Protein AF-A0A9X4H1S0-F1 (afdb_monomer_lite)

Radius of gyration: 13.82 Å; chains: 1; bounding box: 31×28×32 Å

Organism: NCBI:txid453603

Sequence (53 aa):
MEISKAYFDGLSAPSKQFLLLPHTGHDPNPPMMDAQLKVLTRIRASALANDAH

Secondary structure (DSSP, 8-state):
-HHHHHHHHH---SS------TT--SS--HHHHHHHHHHHHHHHHHHHHHHT-

Structure (mmCIF, N/CA/C/O backbone):
data_AF-A0A9X4H1S0-F1
#
_entry.id   AF-A0A9X4H1S0-F1
#
loop_
_atom_site.group_PDB
_atom_site.id
_atom_site.type_symbol
_atom_site.label_atom_id
_atom_site.label_alt_id
_atom_site.label_comp_id
_atom_site.label_asym_id
_atom_site.label_entity_id
_atom_site.label_seq_id
_atom_site.pdbx_PDB_ins_code
_atom_site.Cartn_x
_atom_site.Cartn_y
_atom_site.Cartn_z
_atom_site.occupancy
_atom_site.B_iso_or_equiv
_atom_site.auth_seq_id
_atom_site.auth_comp_id
_atom_site.auth_asym_id
_atom_site.auth_atom_id
_atom_site.pdbx_PDB_model_num
ATOM 1 N N . MET A 1 1 ? 9.664 -6.953 -10.380 1.00 64.50 1 MET A N 1
ATOM 2 C CA . MET A 1 1 ? 8.387 -7.008 -9.633 1.00 64.50 1 MET A CA 1
ATOM 3 C C . MET A 1 1 ? 8.046 -8.431 -9.200 1.00 64.50 1 MET A C 1
ATOM 5 O O . MET A 1 1 ? 7.684 -8.600 -8.045 1.00 64.50 1 MET A O 1
ATOM 9 N N . GLU A 1 2 ? 8.226 -9.440 -10.062 1.00 82.19 2 GLU A N 1
ATOM 10 C CA . GLU A 1 2 ? 7.891 -10.847 -9.754 1.00 82.19 2 GLU A CA 1
ATOM 11 C C . GLU A 1 2 ? 8.473 -11.382 -8.434 1.00 82.19 2 GLU A C 1
ATOM 13 O O . GLU A 1 2 ? 7.743 -11.976 -7.648 1.00 82.19 2 GLU A O 1
ATOM 18 N N . ILE A 1 3 ? 9.745 -11.097 -8.122 1.00 92.25 3 ILE A N 1
ATOM 19 C CA . ILE A 1 3 ? 10.379 -11.547 -6.864 1.00 92.25 3 ILE A CA 1
ATOM 20 C C . ILE A 1 3 ? 9.671 -10.954 -5.633 1.00 92.25 3 ILE A C 1
ATOM 22 O O . ILE A 1 3 ? 9.340 -11.674 -4.694 1.00 92.25 3 ILE A O 1
ATOM 26 N N . SER A 1 4 ? 9.397 -9.647 -5.639 1.00 91.31 4 SER A N 1
ATOM 27 C CA . SER A 1 4 ? 8.722 -8.962 -4.529 1.00 91.31 4 SER A CA 1
ATOM 28 C C . SER A 1 4 ? 7.285 -9.448 -4.347 1.00 91.31 4 SER A C 1
ATOM 30 O O . SER A 1 4 ? 6.819 -9.579 -3.216 1.00 91.31 4 SER A O 1
ATOM 32 N N . LYS A 1 5 ? 6.586 -9.735 -5.452 1.00 94.56 5 LYS A N 1
ATOM 33 C CA . LYS A 1 5 ? 5.219 -10.255 -5.418 1.00 94.56 5 LYS A CA 1
ATOM 34 C C . LYS A 1 5 ? 5.178 -11.686 -4.886 1.00 94.56 5 LYS A C 1
ATOM 36 O O . LYS A 1 5 ? 4.384 -11.956 -3.994 1.00 94.56 5 LYS A O 1
ATOM 41 N N . ALA A 1 6 ? 6.075 -12.558 -5.348 1.00 96.88 6 ALA A N 1
ATOM 42 C CA . ALA A 1 6 ? 6.195 -13.923 -4.841 1.00 96.88 6 ALA A CA 1
ATOM 43 C C . ALA A 1 6 ? 6.521 -13.948 -3.338 1.00 96.88 6 ALA A C 1
ATOM 45 O O . ALA A 1 6 ? 5.897 -14.691 -2.582 1.00 96.88 6 ALA A O 1
ATOM 46 N N . TYR A 1 7 ? 7.438 -13.082 -2.887 1.00 96.25 7 TYR A N 1
ATOM 47 C CA . TYR A 1 7 ? 7.720 -12.904 -1.461 1.00 96.25 7 TYR A CA 1
ATOM 48 C C . TYR A 1 7 ? 6.466 -12.475 -0.686 1.00 96.25 7 TYR A C 1
ATOM 50 O O . TYR A 1 7 ? 6.110 -13.109 0.304 1.00 96.25 7 TYR A O 1
ATOM 58 N N . PHE A 1 8 ? 5.757 -11.443 -1.158 1.00 96.94 8 PHE A N 1
ATOM 59 C CA . PHE A 1 8 ? 4.523 -10.973 -0.524 1.00 96.94 8 PHE A CA 1
ATOM 60 C C . PHE A 1 8 ? 3.433 -12.055 -0.470 1.00 96.94 8 PHE A C 1
ATOM 62 O O . PHE A 1 8 ? 2.703 -12.164 0.520 1.00 96.94 8 PHE A O 1
ATOM 69 N N . ASP A 1 9 ? 3.307 -12.861 -1.523 1.00 96.69 9 ASP A N 1
ATOM 70 C CA . ASP A 1 9 ? 2.315 -13.931 -1.605 1.00 96.69 9 ASP A CA 1
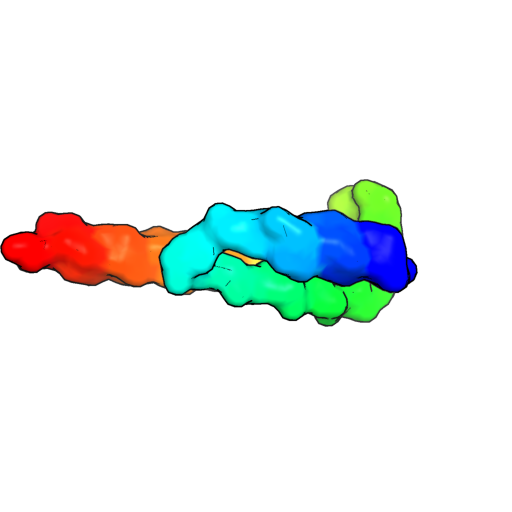ATOM 71 C C . ASP A 1 9 ? 2.560 -15.019 -0.558 1.00 96.69 9 ASP A C 1
ATOM 73 O O . ASP A 1 9 ? 1.590 -15.501 0.027 1.00 96.69 9 ASP A O 1
ATOM 77 N N . GLY A 1 10 ? 3.825 -15.302 -0.234 1.00 97.62 10 GLY A N 1
ATOM 78 C CA . GLY A 1 10 ? 4.214 -16.232 0.829 1.00 97.62 10 GLY A CA 1
ATOM 79 C C . GLY A 1 10 ? 3.945 -15.749 2.262 1.00 97.62 10 GLY A C 1
ATOM 80 O O . GLY A 1 10 ? 3.958 -16.561 3.184 1.00 97.62 10 GLY A O 1
ATOM 81 N N . LEU A 1 11 ? 3.686 -14.454 2.485 1.00 97.06 11 LEU A N 1
ATOM 82 C CA . LEU A 1 11 ? 3.388 -13.921 3.822 1.00 97.06 11 LEU A CA 1
ATOM 83 C C . LEU A 1 11 ? 1.949 -14.247 4.251 1.00 97.06 11 LEU A C 1
ATOM 85 O O . LEU A 1 11 ? 1.019 -14.110 3.456 1.00 97.06 11 LEU A O 1
ATOM 89 N N . SER A 1 12 ? 1.738 -14.581 5.527 1.00 96.94 12 SER A N 1
ATOM 90 C CA . SER A 1 12 ? 0.402 -14.747 6.117 1.00 96.94 12 SER A CA 1
ATOM 91 C C . SER A 1 12 ? 0.126 -13.645 7.136 1.00 96.94 12 SER A C 1
ATOM 93 O O . SER A 1 12 ? 0.965 -13.355 7.987 1.00 96.94 12 SER A O 1
ATOM 95 N N . ALA A 1 13 ? -1.041 -13.016 7.035 1.00 92.56 13 ALA A N 1
ATOM 96 C CA . ALA A 1 13 ? -1.514 -11.998 7.965 1.00 92.56 13 ALA A CA 1
ATOM 97 C C . ALA A 1 13 ? -3.049 -11.912 7.892 1.00 92.56 13 ALA A C 1
ATOM 99 O O . ALA A 1 13 ? -3.605 -12.171 6.822 1.00 92.56 13 ALA A O 1
ATOM 100 N N . PRO A 1 14 ? -3.740 -11.486 8.969 1.00 90.06 14 PRO A N 1
ATOM 101 C CA . PRO A 1 14 ? -5.192 -11.265 8.946 1.00 90.06 14 PRO A CA 1
ATOM 102 C C . PRO A 1 14 ? -5.636 -10.260 7.873 1.00 90.06 14 PRO A C 1
ATOM 104 O O . PRO A 1 14 ? -6.740 -10.343 7.347 1.00 90.06 14 PRO A O 1
ATOM 107 N N . SER A 1 15 ? -4.760 -9.310 7.534 1.00 89.44 15 SER A N 1
ATOM 108 C CA . SER A 1 15 ? -4.930 -8.370 6.431 1.00 89.44 15 SER A CA 1
ATOM 109 C C . SER A 1 15 ? -3.561 -8.038 5.840 1.00 89.44 15 SER A C 1
ATOM 111 O O . SER A 1 15 ? -2.626 -7.727 6.579 1.00 89.44 15 SER A O 1
ATOM 113 N N . LYS A 1 16 ? -3.430 -8.112 4.512 1.00 93.94 16 LYS A N 1
ATOM 114 C CA . LYS A 1 16 ? -2.222 -7.714 3.776 1.00 93.94 16 LYS A CA 1
ATOM 115 C C . LYS A 1 16 ? -2.588 -7.064 2.446 1.00 93.94 16 LYS A C 1
ATOM 117 O O . LYS A 1 16 ? -3.583 -7.429 1.825 1.00 93.94 16 LYS A O 1
ATOM 122 N N . GLN A 1 17 ? -1.764 -6.124 1.988 1.00 94.50 17 GLN A N 1
ATOM 123 C CA . GLN A 1 17 ? -1.952 -5.436 0.710 1.00 94.50 17 GLN A CA 1
ATOM 124 C C . GLN A 1 17 ? -0.611 -5.233 -0.004 1.00 94.50 17 GLN A C 1
ATOM 126 O O . GLN A 1 17 ? 0.355 -4.793 0.614 1.00 94.50 17 GLN A O 1
ATOM 131 N N . PHE A 1 18 ? -0.570 -5.530 -1.305 1.00 94.75 18 PHE A N 1
ATOM 132 C CA . PHE A 1 18 ? 0.575 -5.252 -2.173 1.00 94.75 18 PHE A CA 1
ATOM 133 C C . PHE A 1 18 ? 0.287 -3.995 -2.994 1.00 94.75 18 PHE A C 1
ATOM 135 O O . PHE A 1 18 ? -0.734 -3.926 -3.678 1.00 94.75 18 PHE A O 1
ATOM 142 N N . LEU A 1 19 ? 1.168 -3.000 -2.913 1.00 93.19 19 LEU A N 1
ATOM 143 C CA . LEU A 1 19 ? 1.018 -1.721 -3.603 1.00 93.19 19 LEU A CA 1
ATOM 144 C C . LEU A 1 19 ? 2.148 -1.560 -4.618 1.00 93.19 19 LEU A C 1
ATOM 146 O O . LEU A 1 19 ? 3.320 -1.544 -4.250 1.00 93.19 19 LEU A O 1
ATOM 150 N N . LEU A 1 20 ? 1.785 -1.427 -5.892 1.00 92.75 20 LEU A N 1
ATOM 151 C CA . LEU A 1 20 ? 2.713 -1.039 -6.947 1.00 92.75 20 LEU A CA 1
ATOM 152 C C . LEU A 1 20 ? 2.744 0.483 -7.036 1.00 92.75 20 LEU A C 1
ATOM 154 O O . LEU A 1 20 ? 1.713 1.107 -7.287 1.00 92.75 20 LEU A O 1
ATOM 158 N N . LEU A 1 21 ? 3.922 1.067 -6.837 1.00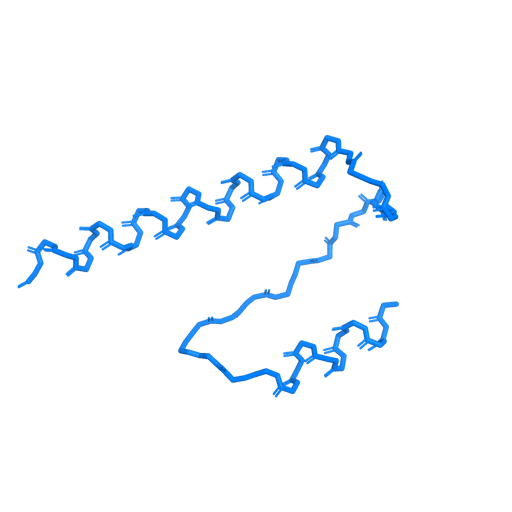 92.88 21 LEU A N 1
ATOM 159 C CA . LEU A 1 21 ? 4.129 2.504 -6.954 1.00 92.88 21 LEU A CA 1
ATOM 160 C C . LEU A 1 21 ? 4.915 2.798 -8.241 1.00 92.88 21 LEU A C 1
ATOM 162 O O . LEU A 1 21 ? 5.987 2.224 -8.448 1.00 92.88 21 LEU A O 1
ATOM 166 N N . PRO A 1 22 ? 4.393 3.645 -9.144 1.00 89.94 22 PRO A N 1
ATOM 167 C CA . PRO A 1 22 ? 5.142 4.061 -10.319 1.00 89.94 22 PRO A CA 1
ATOM 168 C C . PRO A 1 22 ? 6.266 5.019 -9.907 1.00 89.94 22 PRO A C 1
ATOM 170 O O . PRO A 1 22 ? 6.144 5.754 -8.929 1.00 89.94 22 PRO A O 1
ATOM 173 N N . HIS A 1 23 ? 7.351 5.036 -10.682 1.00 88.56 23 HIS A N 1
ATOM 174 C CA . HIS A 1 23 ? 8.486 5.953 -10.491 1.00 88.56 23 HIS A CA 1
ATOM 175 C C . HIS A 1 23 ? 9.213 5.830 -9.139 1.00 88.56 23 HIS A C 1
ATOM 177 O O . HIS A 1 23 ? 9.896 6.762 -8.722 1.00 88.56 23 HIS A O 1
ATOM 183 N N . THR A 1 24 ? 9.110 4.680 -8.468 1.00 89.62 24 THR A N 1
ATOM 184 C CA . THR A 1 24 ? 9.848 4.398 -7.231 1.00 89.62 24 THR A CA 1
ATOM 185 C C . THR A 1 24 ? 10.993 3.420 -7.478 1.00 89.62 24 THR A C 1
ATOM 187 O O . THR A 1 24 ? 10.789 2.380 -8.105 1.00 89.62 24 THR A O 1
ATOM 190 N N . GLY A 1 25 ? 12.181 3.746 -6.967 1.00 83.94 25 GLY A N 1
ATOM 191 C CA . GLY A 1 25 ? 13.370 2.892 -7.004 1.00 83.94 25 GLY A CA 1
ATOM 192 C C . GLY A 1 25 ? 13.796 2.428 -5.611 1.00 83.94 25 GLY A C 1
ATOM 193 O O . GLY A 1 25 ? 12.976 2.349 -4.701 1.00 83.94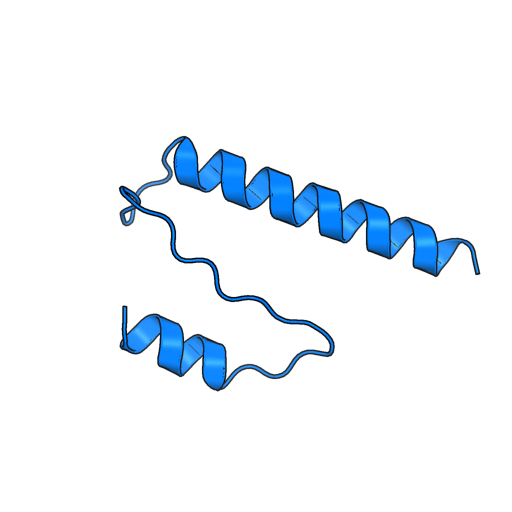 25 GLY A O 1
ATOM 194 N N . HIS A 1 26 ? 15.087 2.129 -5.458 1.00 86.12 26 HIS A N 1
ATOM 195 C CA . HIS A 1 26 ? 15.685 1.784 -4.164 1.00 86.12 26 HIS A CA 1
ATOM 196 C C . HIS A 1 26 ? 15.628 2.955 -3.178 1.00 86.12 26 HIS A C 1
ATOM 198 O O . HIS A 1 26 ? 15.333 2.768 -1.998 1.00 86.12 26 HIS A O 1
ATOM 204 N N . ASP A 1 27 ? 15.901 4.162 -3.674 1.00 91.69 27 ASP A N 1
ATOM 205 C CA . ASP A 1 27 ? 16.003 5.326 -2.812 1.00 91.69 27 ASP A CA 1
ATOM 206 C C . ASP A 1 27 ? 14.617 5.876 -2.460 1.00 91.69 27 ASP A C 1
ATOM 208 O O . ASP A 1 27 ? 13.724 5.945 -3.326 1.00 91.69 27 ASP A O 1
ATOM 212 N N . PRO A 1 28 ? 14.426 6.306 -1.200 1.00 90.38 28 PRO A N 1
ATOM 213 C CA . PRO A 1 28 ? 13.198 6.961 -0.804 1.00 90.38 28 PRO A CA 1
ATOM 214 C C . PRO A 1 28 ? 12.922 8.183 -1.681 1.00 90.38 28 PRO A C 1
ATOM 216 O O . PRO A 1 28 ? 13.808 8.978 -1.985 1.00 90.38 28 PRO A O 1
ATOM 219 N N . ASN A 1 29 ? 11.664 8.342 -2.075 1.00 94.50 29 ASN A N 1
ATOM 220 C CA . ASN A 1 29 ? 11.199 9.434 -2.923 1.00 94.50 29 ASN A CA 1
ATOM 221 C C . ASN A 1 29 ? 9.804 9.890 -2.465 1.00 94.50 29 ASN A C 1
ATOM 223 O O . ASN A 1 29 ? 9.135 9.156 -1.728 1.00 94.50 29 ASN A O 1
ATOM 227 N N . PRO A 1 30 ? 9.343 11.082 -2.886 1.00 95.19 30 PRO A N 1
ATOM 228 C CA . PRO A 1 30 ? 8.062 11.611 -2.423 1.00 95.19 30 PRO A CA 1
ATOM 229 C C . PRO A 1 30 ? 6.860 10.675 -2.672 1.00 95.19 30 PRO A C 1
ATOM 231 O O . PRO A 1 30 ? 6.125 10.432 -1.715 1.00 95.19 30 PRO A O 1
ATOM 234 N N . PRO A 1 31 ? 6.691 10.039 -3.857 1.00 94.62 31 PRO A N 1
ATOM 235 C CA . PRO A 1 31 ? 5.616 9.061 -4.065 1.00 94.62 31 PRO A CA 1
ATOM 236 C C . PRO A 1 31 ? 5.611 7.901 -3.058 1.00 94.62 31 PRO A C 1
ATOM 238 O O . PRO A 1 31 ? 4.546 7.474 -2.607 1.00 94.62 31 PRO A O 1
ATOM 241 N N . MET A 1 32 ? 6.792 7.400 -2.681 1.00 94.94 32 MET A N 1
ATOM 242 C CA . MET A 1 32 ? 6.925 6.358 -1.663 1.00 94.94 32 MET A CA 1
ATOM 243 C C . MET A 1 32 ? 6.477 6.854 -0.286 1.00 94.94 32 MET A C 1
ATOM 245 O O . MET A 1 32 ? 5.686 6.177 0.374 1.00 94.94 32 MET A O 1
ATOM 249 N N . MET A 1 33 ? 6.949 8.032 0.133 1.00 95.75 33 MET A N 1
ATOM 250 C CA . MET A 1 33 ? 6.613 8.604 1.442 1.00 95.75 33 MET A CA 1
ATOM 251 C C . MET A 1 33 ? 5.112 8.868 1.576 1.00 95.75 33 MET A C 1
ATOM 253 O O . MET A 1 33 ? 4.507 8.510 2.587 1.00 95.75 33 MET A O 1
ATOM 257 N N . ASP A 1 34 ? 4.485 9.406 0.530 1.00 96.06 34 ASP A N 1
ATOM 258 C CA . ASP A 1 34 ? 3.045 9.668 0.512 1.00 96.06 34 ASP A CA 1
ATOM 259 C C . ASP A 1 34 ? 2.226 8.377 0.615 1.00 96.06 34 ASP A C 1
ATOM 261 O O . ASP A 1 34 ? 1.223 8.315 1.334 1.00 96.06 34 ASP A O 1
ATOM 265 N N . ALA A 1 35 ? 2.639 7.328 -0.101 1.00 95.69 35 ALA A N 1
ATOM 266 C CA . ALA A 1 35 ? 1.979 6.030 -0.038 1.00 95.69 35 ALA A CA 1
ATOM 267 C C . ALA A 1 35 ? 2.099 5.407 1.360 1.00 95.69 35 ALA A C 1
ATOM 269 O O . ALA A 1 35 ? 1.104 4.927 1.909 1.00 95.69 35 ALA A O 1
ATOM 270 N N . GLN A 1 36 ? 3.292 5.459 1.959 1.00 95.56 36 GLN A N 1
ATOM 271 C CA . GLN A 1 36 ? 3.536 4.960 3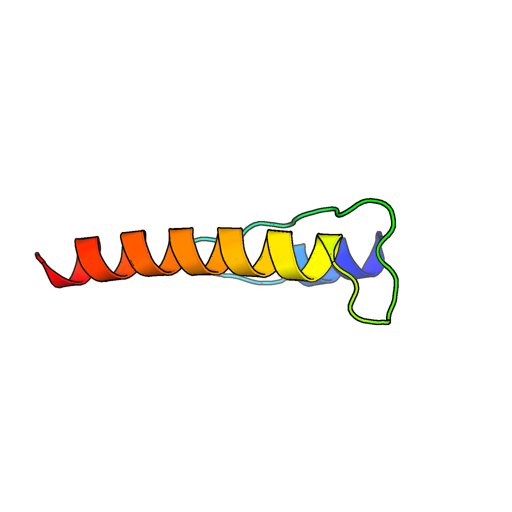.312 1.00 95.56 36 GLN A CA 1
ATOM 272 C C . GLN A 1 36 ? 2.694 5.709 4.349 1.00 95.56 36 GLN A C 1
ATOM 274 O O . GLN A 1 36 ? 2.034 5.069 5.169 1.00 95.56 36 GLN A O 1
ATOM 279 N N . LEU A 1 37 ? 2.635 7.042 4.272 1.00 97.56 37 LEU A N 1
ATOM 280 C CA . LEU A 1 37 ? 1.809 7.853 5.165 1.00 97.56 37 LEU A CA 1
ATOM 281 C C . LEU A 1 37 ? 0.328 7.464 5.069 1.00 97.56 37 LEU A C 1
ATOM 283 O O . LEU A 1 37 ? -0.304 7.215 6.093 1.00 97.56 37 LEU A O 1
ATOM 287 N N . LYS A 1 38 ? -0.218 7.326 3.852 1.00 96.81 38 LYS A N 1
ATOM 288 C CA . LYS A 1 38 ? -1.618 6.909 3.642 1.00 96.81 38 LYS A CA 1
ATOM 289 C C . LYS A 1 38 ? -1.920 5.549 4.275 1.00 96.81 38 LYS A C 1
ATOM 291 O O . LYS A 1 38 ? -2.960 5.389 4.917 1.00 96.81 38 LYS A O 1
ATOM 296 N N . VAL A 1 39 ? -1.018 4.578 4.115 1.00 95.75 39 VAL A N 1
ATOM 297 C CA . VAL A 1 39 ? -1.162 3.244 4.719 1.00 95.75 39 VAL A CA 1
ATOM 298 C C . VAL A 1 39 ? -1.148 3.338 6.245 1.00 95.75 39 VAL A C 1
ATOM 300 O O . VAL A 1 39 ? -2.047 2.801 6.893 1.00 95.75 39 VAL A O 1
ATOM 303 N N . LEU A 1 40 ? -0.191 4.065 6.825 1.00 96.19 40 LEU A N 1
ATOM 304 C CA . LEU A 1 40 ? -0.080 4.231 8.276 1.00 96.19 40 LEU A CA 1
ATOM 305 C C . LEU A 1 40 ? -1.299 4.943 8.873 1.00 96.19 40 LEU A C 1
ATOM 307 O O . LEU A 1 40 ? -1.815 4.502 9.899 1.00 96.19 40 LEU A O 1
ATOM 311 N N . THR A 1 41 ? -1.818 5.986 8.220 1.00 97.88 41 THR A N 1
ATOM 312 C CA . THR A 1 41 ? -3.039 6.680 8.656 1.00 97.88 41 THR A CA 1
ATOM 313 C C . THR A 1 41 ? -4.244 5.739 8.678 1.00 97.88 41 THR A C 1
ATOM 315 O O . THR A 1 41 ? -4.987 5.719 9.660 1.00 97.88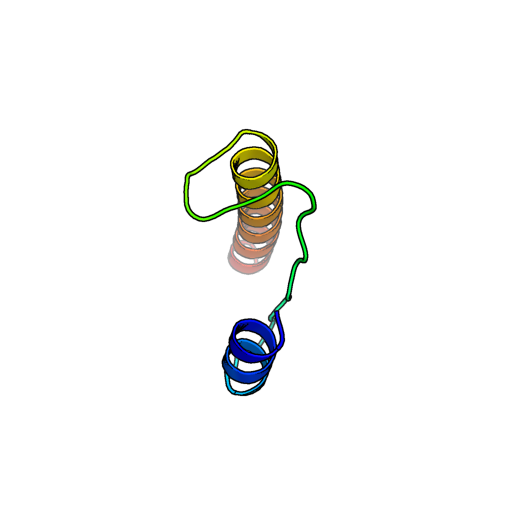 41 THR A O 1
ATOM 318 N N . ARG A 1 42 ? -4.420 4.914 7.636 1.00 94.81 42 ARG A N 1
ATOM 319 C CA . ARG A 1 42 ? -5.500 3.915 7.574 1.00 94.81 42 ARG A CA 1
ATOM 320 C C . ARG A 1 42 ? -5.374 2.865 8.681 1.00 94.81 42 ARG A C 1
ATOM 322 O O . ARG A 1 42 ? -6.371 2.536 9.326 1.00 94.81 42 ARG A O 1
ATOM 329 N N . ILE A 1 43 ? -4.167 2.334 8.893 1.00 93.62 43 ILE A N 1
ATOM 330 C CA . ILE A 1 43 ? -3.903 1.330 9.935 1.00 93.62 43 ILE A CA 1
ATOM 331 C C . ILE A 1 43 ? -4.183 1.926 11.312 1.00 93.62 43 ILE A C 1
ATOM 333 O O . ILE A 1 43 ? -4.892 1.310 12.101 1.00 93.62 43 ILE A O 1
ATOM 337 N N . ARG A 1 44 ? -3.713 3.151 11.575 1.00 95.31 44 ARG A N 1
ATOM 338 C CA . ARG A 1 44 ? -3.970 3.857 12.834 1.00 95.31 44 ARG A CA 1
ATOM 339 C C . ARG A 1 44 ? -5.463 4.017 13.107 1.00 95.31 44 ARG A C 1
ATOM 341 O O . ARG A 1 44 ? -5.897 3.732 14.215 1.00 95.31 44 ARG A O 1
ATOM 348 N N . ALA A 1 45 ? -6.241 4.460 12.120 1.00 95.00 45 ALA A N 1
ATOM 349 C CA . ALA A 1 45 ? -7.687 4.609 12.281 1.00 95.00 45 ALA A CA 1
ATOM 350 C C . ALA A 1 45 ? -8.366 3.271 12.623 1.00 95.00 45 ALA A C 1
ATOM 352 O O . ALA A 1 45 ? -9.227 3.225 13.495 1.00 95.00 45 ALA A O 1
ATOM 353 N N . SER A 1 46 ? -7.933 2.183 11.978 1.00 90.69 46 SER A N 1
ATOM 354 C CA . SER A 1 46 ? -8.465 0.836 12.231 1.00 90.69 46 SER A CA 1
ATOM 355 C C . SER A 1 46 ? -8.090 0.325 13.627 1.00 90.69 46 SER A C 1
ATOM 357 O O . SER A 1 46 ? -8.929 -0.245 14.312 1.00 90.69 46 SER A O 1
ATOM 359 N N . ALA A 1 47 ? -6.850 0.559 14.066 1.00 91.12 47 ALA A N 1
ATOM 360 C CA . ALA A 1 47 ? -6.389 0.180 15.399 1.00 91.12 47 ALA A CA 1
ATOM 361 C C . ALA A 1 47 ? -7.180 0.905 16.499 1.00 91.12 47 ALA A C 1
ATOM 363 O O . ALA A 1 47 ? -7.709 0.259 17.393 1.00 91.12 47 ALA A O 1
ATOM 364 N N . LEU A 1 48 ? -7.358 2.225 16.372 1.00 95.12 48 LEU A N 1
ATOM 365 C CA . LEU A 1 48 ? -8.129 3.013 17.340 1.00 95.12 48 LEU A CA 1
ATOM 366 C C . LEU A 1 48 ? -9.601 2.584 17.427 1.00 95.12 48 LEU A C 1
ATOM 368 O O . LEU A 1 48 ? -10.184 2.641 18.504 1.00 95.12 48 LEU A O 1
ATOM 372 N N . ALA A 1 49 ? -10.207 2.172 16.310 1.00 92.19 49 ALA A N 1
AT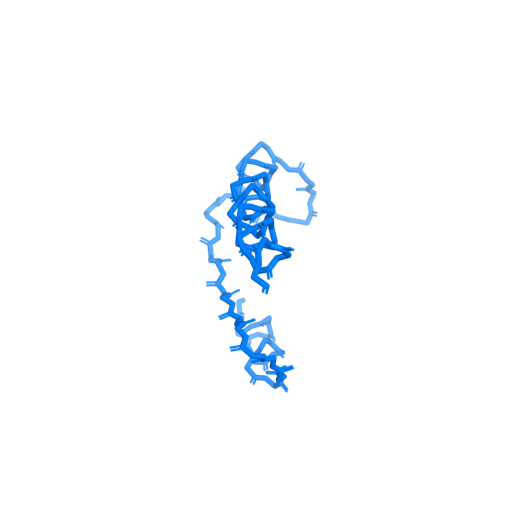OM 373 C CA . ALA A 1 49 ? -11.574 1.657 16.312 1.00 92.19 49 ALA A CA 1
ATOM 374 C C . ALA A 1 49 ? -11.679 0.305 17.039 1.00 92.19 49 ALA A C 1
ATOM 376 O O . ALA A 1 49 ? -12.651 0.078 17.751 1.00 92.19 49 ALA A O 1
ATOM 377 N N . ASN A 1 50 ? -10.676 -0.566 16.892 1.00 88.25 50 ASN A N 1
ATOM 378 C CA . ASN A 1 50 ? -10.636 -1.855 17.585 1.00 88.25 50 ASN A CA 1
ATOM 379 C C . ASN A 1 50 ? -10.422 -1.702 19.098 1.00 88.25 50 ASN A C 1
ATOM 381 O O . ASN A 1 50 ? -10.996 -2.473 19.853 1.00 88.25 50 ASN A O 1
ATOM 385 N N . ASP A 1 51 ? -9.630 -0.717 19.530 1.00 89.50 51 ASP A N 1
ATOM 386 C CA . ASP A 1 51 ? -9.356 -0.464 20.955 1.00 89.50 51 ASP A CA 1
ATOM 387 C C . ASP A 1 51 ? -10.558 0.147 21.707 1.00 89.50 51 ASP A C 1
ATOM 389 O O . ASP A 1 51 ? -10.574 0.175 22.936 1.00 89.50 51 ASP A O 1
ATOM 393 N N . ALA A 1 52 ? -11.551 0.681 20.988 1.00 78.81 52 ALA A N 1
ATOM 394 C CA . ALA A 1 52 ? -12.746 1.303 21.566 1.00 78.81 52 ALA A CA 1
ATOM 395 C C . ALA A 1 52 ? -13.880 0.304 21.886 1.00 78.81 52 ALA A C 1
ATOM 397 O O . ALA A 1 52 ? -14.934 0.722 22.377 1.00 78.81 52 ALA A O 1
ATOM 398 N N . HIS A 1 53 ? -13.680 -0.983 21.586 1.00 56.00 53 HIS A N 1
ATOM 399 C CA . HIS A 1 53 ? -14.609 -2.092 21.819 1.00 56.00 53 HIS A CA 1
ATOM 400 C C . HIS A 1 53 ? -14.116 -3.004 22.944 1.00 56.00 53 HIS A C 1
ATOM 402 O O . HIS A 1 53 ? -14.991 -3.513 23.680 1.00 56.00 53 HIS A O 1
#

pLDDT: mean 91.78, std 7.43, range [56.0, 97.88]

Foldseek 3Di:
DVVVVVVQVPDDDPDDDDDDFPPDDPDDDPSNVVVVVVVVVVVVVVVVVVVVD